Protein A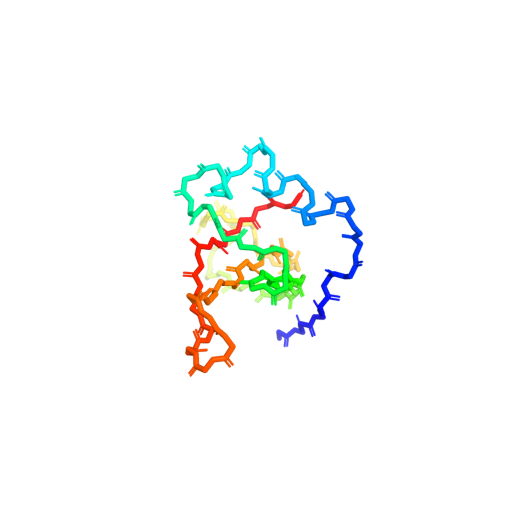F-A0A8S0YJE9-F1 (afdb_monomer_lite)

pLDDT: mean 92.01, std 4.86, range [63.66, 97.88]

Sequence (78 aa):
MEKSEDRRPSQKEVYMKYGRGIITHAKAENIKIYKVEYTVEYKKDGVGPEDSGKDIKWCTLIRKDKNSPWLIDEIGEG

Secondary structure (DSSP, 8-state):
-EEEE---HHHHHHHHHHSTHHHH---GGGEEEEEEEEEE--SSTT-SSS-SEEEEEEEEEE-SSTTSPPEEEEEE--

Foldseek 3Di:
DDKDWDPDVVVLVCCCPPNCVVVVVADSVFKIKMKDKDFDDDPDAPPDPDGGGIDIWIWIWGAPDPPGDTDTPDIGHD

Radius of gyration: 14.45 Å; chains: 1; bounding box: 28×23×39 Å

Structure (mmCIF, N/CA/C/O backbone):
data_AF-A0A8S0YJE9-F1
#
_entry.id   AF-A0A8S0YJE9-F1
#
loop_
_atom_site.group_PDB
_atom_site.id
_atom_site.type_symbol
_atom_site.label_atom_id
_atom_site.label_alt_id
_atom_site.label_comp_id
_atom_site.label_asym_id
_atom_site.label_entity_id
_atom_site.label_seq_id
_atom_site.pdbx_PDB_ins_code
_atom_site.Cartn_x
_atom_site.Cartn_y
_atom_site.Cartn_z
_atom_site.occupancy
_atom_site.B_iso_or_equiv
_atom_site.auth_seq_id
_atom_site.auth_comp_id
_atom_site.auth_asym_id
_atom_site.auth_atom_id
_atom_site.pdbx_PDB_model_num
ATOM 1 N N . MET A 1 1 ? 8.471 -10.031 -7.408 1.00 78.38 1 MET A N 1
ATOM 2 C CA . MET A 1 1 ? 7.712 -9.056 -6.603 1.00 78.38 1 MET A CA 1
ATOM 3 C C . MET A 1 1 ? 7.966 -9.356 -5.144 1.00 78.38 1 MET A C 1
ATOM 5 O O . MET A 1 1 ? 7.651 -10.453 -4.694 1.00 78.38 1 MET A O 1
ATOM 9 N N . GLU A 1 2 ? 8.555 -8.405 -4.438 1.00 88.06 2 GLU A N 1
ATOM 10 C CA . GLU A 1 2 ? 8.761 -8.457 -2.996 1.00 88.06 2 GLU A CA 1
ATOM 11 C C . GLU A 1 2 ? 7.824 -7.445 -2.335 1.00 88.06 2 GLU A C 1
ATOM 13 O O . GLU A 1 2 ? 7.573 -6.373 -2.881 1.00 88.06 2 GLU A O 1
ATOM 18 N N . LYS A 1 3 ? 7.257 -7.793 -1.179 1.00 87.62 3 LYS A N 1
ATOM 19 C CA . LYS A 1 3 ? 6.423 -6.868 -0.411 1.00 87.62 3 LYS A CA 1
ATOM 20 C C . LYS A 1 3 ? 6.830 -6.870 1.049 1.00 87.62 3 LYS A C 1
ATOM 22 O O . LYS A 1 3 ? 7.015 -7.928 1.648 1.00 87.62 3 LYS A O 1
ATOM 27 N N . SER A 1 4 ? 6.883 -5.685 1.633 1.00 94.69 4 SER A N 1
ATOM 28 C CA . SER A 1 4 ? 7.129 -5.488 3.058 1.00 94.69 4 SER A CA 1
ATOM 29 C C . SER A 1 4 ? 6.104 -4.509 3.624 1.00 94.69 4 SER A C 1
ATOM 31 O O . SER A 1 4 ? 5.673 -3.577 2.948 1.00 94.69 4 SER A O 1
ATOM 33 N N . GLU A 1 5 ? 5.631 -4.763 4.844 1.00 93.69 5 GLU A N 1
ATOM 34 C CA . GLU A 1 5 ? 4.704 -3.842 5.507 1.00 93.69 5 GLU A CA 1
ATOM 35 C C . GLU A 1 5 ? 5.459 -2.574 5.917 1.00 93.69 5 GLU A C 1
ATOM 37 O O . GLU A 1 5 ? 6.453 -2.646 6.643 1.00 93.69 5 GLU A O 1
ATOM 42 N N . ASP A 1 6 ? 4.972 -1.416 5.477 1.00 91.62 6 ASP A N 1
ATOM 43 C CA . ASP A 1 6 ? 5.512 -0.119 5.852 1.00 91.62 6 ASP A CA 1
ATOM 44 C C . ASP A 1 6 ? 4.971 0.275 7.227 1.00 91.62 6 ASP A C 1
ATOM 46 O O . ASP A 1 6 ? 3.821 0.686 7.397 1.00 91.62 6 ASP A O 1
ATOM 50 N N . ARG A 1 7 ? 5.816 0.094 8.240 1.00 91.56 7 ARG A N 1
ATOM 51 C CA . ARG A 1 7 ? 5.472 0.350 9.643 1.00 91.56 7 ARG A CA 1
ATOM 52 C C . ARG A 1 7 ? 5.782 1.777 10.085 1.00 91.56 7 ARG A C 1
ATOM 54 O O . ARG A 1 7 ? 5.629 2.078 11.268 1.00 91.56 7 ARG A O 1
ATOM 61 N N . ARG A 1 8 ? 6.231 2.653 9.179 1.00 90.88 8 ARG A N 1
ATOM 62 C CA . ARG A 1 8 ? 6.533 4.049 9.516 1.00 90.88 8 ARG A CA 1
ATOM 63 C C . ARG A 1 8 ? 5.231 4.776 9.875 1.00 90.88 8 ARG A C 1
ATOM 65 O O . ARG A 1 8 ? 4.331 4.837 9.034 1.00 90.88 8 ARG A O 1
ATOM 72 N N . PRO A 1 9 ? 5.113 5.366 11.082 1.00 87.06 9 PRO A N 1
ATOM 73 C CA . PRO A 1 9 ? 3.908 6.099 11.472 1.00 87.06 9 PRO A CA 1
ATOM 74 C C . PRO A 1 9 ? 3.568 7.229 10.497 1.00 87.06 9 PRO A C 1
ATOM 76 O O . PRO A 1 9 ? 2.403 7.404 10.153 1.00 87.06 9 PRO A O 1
ATOM 79 N N . SER A 1 10 ? 4.593 7.913 9.972 1.00 89.88 10 SER A N 1
ATOM 80 C CA . SER A 1 10 ? 4.451 8.998 8.997 1.00 89.88 10 SER A CA 1
ATOM 81 C C . SER A 1 10 ? 3.658 8.584 7.761 1.00 89.88 10 SER A C 1
ATOM 83 O O . SER A 1 10 ? 2.828 9.355 7.298 1.00 89.88 10 SER A O 1
ATOM 85 N N . GLN A 1 11 ? 3.843 7.361 7.258 1.00 89.19 11 GLN A N 1
ATOM 86 C CA . GLN A 1 11 ? 3.184 6.934 6.026 1.00 89.19 11 GLN A CA 1
ATOM 87 C C . GLN A 1 11 ? 1.702 6.663 6.228 1.00 89.19 11 GLN A C 1
ATOM 89 O O . GLN A 1 11 ? 0.863 7.050 5.414 1.00 89.19 11 GLN A O 1
ATOM 94 N N . LYS A 1 12 ? 1.364 6.081 7.380 1.00 89.94 12 LYS A N 1
ATOM 95 C CA . LYS A 1 12 ? -0.030 5.925 7.781 1.00 89.94 12 LYS A CA 1
ATOM 96 C C . LYS A 1 12 ? -0.682 7.283 8.044 1.00 89.94 12 LYS A C 1
ATOM 98 O O . LYS A 1 12 ? -1.814 7.497 7.623 1.00 89.94 12 LYS A O 1
ATOM 103 N N . GLU A 1 13 ? 0.029 8.206 8.690 1.00 91.38 13 GLU A N 1
ATOM 104 C CA . GLU A 1 13 ? -0.467 9.562 8.927 1.00 91.38 13 GLU A CA 1
ATOM 105 C C . GLU A 1 13 ? -0.721 10.336 7.635 1.00 91.38 13 GLU A C 1
ATOM 107 O O . GLU A 1 13 ? -1.752 10.998 7.539 1.00 91.38 13 GLU A O 1
ATOM 112 N N . VAL A 1 14 ? 0.170 10.238 6.643 1.00 90.81 14 VAL A N 1
ATOM 113 C CA . VAL A 1 14 ? -0.002 10.900 5.343 1.00 90.81 14 VAL A CA 1
ATOM 114 C C . VAL A 1 14 ? -1.257 10.388 4.643 1.00 90.81 14 VAL A C 1
ATOM 116 O O . VAL A 1 14 ? -2.113 11.192 4.278 1.00 90.81 14 VAL A O 1
ATOM 119 N N . TYR A 1 15 ? -1.436 9.068 4.549 1.00 91.56 15 TYR A N 1
ATOM 120 C CA . TYR A 1 15 ? -2.656 8.486 3.983 1.00 91.56 15 TYR A CA 1
ATOM 121 C C . TYR A 1 15 ? -3.920 8.948 4.730 1.00 91.56 15 TYR A C 1
ATOM 123 O O . TYR A 1 15 ? -4.920 9.308 4.106 1.00 91.56 15 TYR A O 1
ATOM 131 N N . MET A 1 16 ? -3.878 8.972 6.069 1.00 92.19 16 MET A N 1
ATOM 132 C CA . MET A 1 16 ? -5.022 9.357 6.902 1.00 92.19 16 MET A CA 1
ATOM 133 C C . MET A 1 16 ? -5.387 10.841 6.788 1.00 92.19 16 MET A C 1
ATOM 135 O O . MET A 1 16 ? -6.571 11.167 6.766 1.00 92.19 16 MET A O 1
ATOM 139 N N . LYS A 1 17 ? -4.390 11.734 6.756 1.00 92.56 17 LYS A N 1
ATOM 140 C CA . LYS A 1 17 ? -4.587 13.193 6.816 1.00 92.56 17 LYS A CA 1
ATOM 141 C C . LYS A 1 17 ? -4.696 13.856 5.449 1.00 92.56 17 L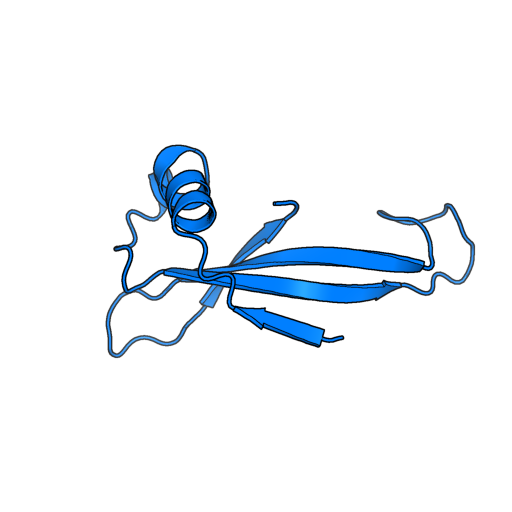YS A C 1
ATOM 143 O O . LYS A 1 17 ? -5.355 14.885 5.352 1.00 92.56 17 LYS A O 1
ATOM 148 N N . TYR A 1 18 ? -4.030 13.306 4.437 1.00 90.00 18 TYR A N 1
ATOM 149 C CA . TYR A 1 18 ? -3.872 13.940 3.125 1.00 90.00 18 TYR A CA 1
ATOM 150 C C . TYR A 1 18 ? -4.306 13.042 1.959 1.00 90.00 18 TYR A C 1
ATOM 152 O O . TYR A 1 18 ? -4.515 13.546 0.861 1.00 90.00 18 TYR A O 1
ATOM 160 N N . GLY A 1 19 ? -4.458 11.734 2.185 1.00 88.81 19 GLY A N 1
ATOM 161 C CA . GLY A 1 19 ? -4.891 10.773 1.171 1.00 88.81 19 GLY A CA 1
ATOM 162 C C . GLY A 1 19 ? -6.370 10.397 1.270 1.00 88.81 19 GLY A C 1
ATOM 163 O O . GLY A 1 19 ? -7.204 11.099 1.850 1.00 88.81 19 GLY A O 1
ATOM 164 N N . ARG A 1 20 ? -6.705 9.217 0.738 1.00 91.00 20 ARG A N 1
ATOM 165 C CA . ARG A 1 20 ? -8.074 8.672 0.761 1.00 91.00 20 ARG A CA 1
ATOM 166 C C . ARG A 1 20 ? -8.582 8.320 2.163 1.00 91.00 20 ARG A C 1
ATOM 168 O O . ARG A 1 20 ? -9.782 8.100 2.346 1.00 91.00 20 ARG A O 1
ATOM 175 N N . GLY A 1 21 ? -7.720 8.342 3.181 1.00 90.19 21 GLY A N 1
ATOM 176 C CA . GLY A 1 21 ? -8.114 8.228 4.584 1.00 90.19 21 GLY A CA 1
ATOM 177 C C . GLY A 1 21 ? -9.145 9.272 5.028 1.00 90.19 21 GLY A C 1
ATOM 178 O O . GLY A 1 21 ? -10.007 8.960 5.851 1.00 90.19 21 GLY A O 1
ATOM 179 N N . ILE A 1 22 ? -9.131 10.462 4.413 1.00 92.00 22 ILE A N 1
ATOM 180 C CA . ILE A 1 22 ? -10.116 11.530 4.655 1.00 92.00 22 ILE A CA 1
ATOM 181 C C . ILE A 1 22 ? -11.529 11.094 4.239 1.00 92.00 22 ILE A C 1
ATOM 183 O O . ILE A 1 22 ? -12.503 11.531 4.840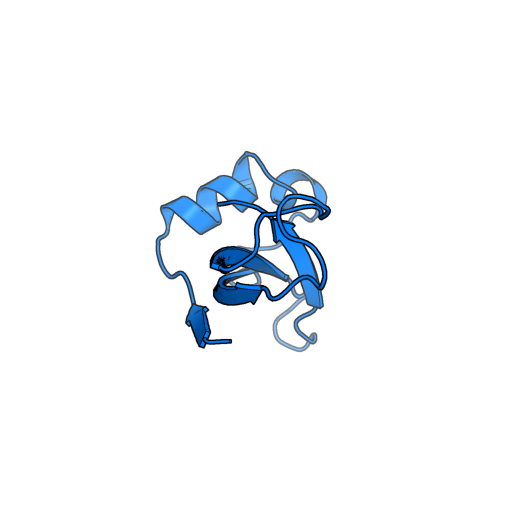 1.00 92.00 22 ILE A O 1
ATOM 187 N N . ILE A 1 23 ? -11.643 10.227 3.228 1.00 92.06 23 ILE A N 1
ATOM 188 C CA . ILE A 1 23 ? -12.917 9.757 2.666 1.00 92.06 23 ILE A CA 1
ATOM 189 C C . ILE A 1 23 ? -13.355 8.451 3.336 1.00 92.06 23 ILE A C 1
ATOM 191 O O . ILE A 1 23 ? -14.531 8.253 3.627 1.00 92.06 23 ILE A O 1
ATOM 195 N N . THR A 1 24 ? -12.412 7.535 3.574 1.00 90.06 24 THR A N 1
ATOM 196 C CA . THR A 1 24 ? -12.719 6.202 4.121 1.00 90.06 24 THR A CA 1
ATOM 197 C C . THR A 1 24 ? -13.020 6.228 5.616 1.00 90.06 24 THR A C 1
ATOM 199 O O . THR A 1 24 ? -13.689 5.322 6.115 1.00 90.06 24 THR A O 1
ATOM 202 N N . HIS A 1 25 ? -12.512 7.232 6.342 1.00 89.56 25 HIS A N 1
ATOM 203 C CA . HIS A 1 25 ? -12.610 7.354 7.802 1.00 89.56 25 HIS A CA 1
ATOM 204 C C . HIS A 1 25 ? -12.168 6.084 8.556 1.00 89.56 25 HIS A C 1
ATOM 206 O O .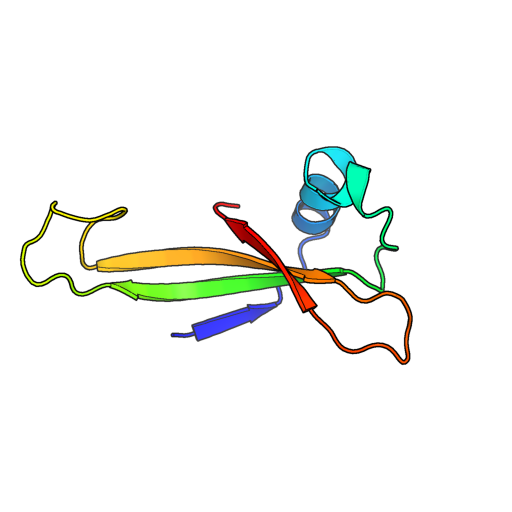 HIS A 1 25 ? -12.597 5.823 9.685 1.00 89.56 25 HIS A O 1
ATOM 212 N N . ALA A 1 26 ? -11.314 5.267 7.930 1.00 90.31 26 ALA A N 1
ATOM 213 C CA . ALA A 1 26 ? -10.829 4.030 8.514 1.00 90.31 26 ALA A CA 1
ATOM 214 C C . ALA A 1 26 ? -9.950 4.327 9.738 1.00 90.31 26 ALA A C 1
ATOM 216 O O . ALA A 1 26 ? -9.114 5.231 9.735 1.00 90.31 26 ALA A O 1
ATOM 217 N N . LYS A 1 27 ? -10.120 3.534 10.799 1.00 92.38 27 LYS A N 1
ATOM 218 C CA . LYS A 1 27 ? -9.262 3.618 11.988 1.00 92.38 27 LYS A CA 1
ATOM 219 C C . LYS A 1 27 ? -7.851 3.135 11.665 1.00 92.38 27 LYS A C 1
ATOM 221 O O . LYS A 1 27 ? -7.675 2.240 10.840 1.00 92.38 27 LYS A O 1
ATOM 226 N N . ALA A 1 28 ? -6.851 3.653 12.373 1.00 92.56 28 ALA A N 1
ATOM 227 C CA . ALA A 1 28 ? -5.448 3.308 12.145 1.00 92.56 28 ALA A CA 1
ATOM 228 C C . ALA A 1 28 ? -5.156 1.796 12.264 1.00 92.56 28 ALA A C 1
ATOM 230 O O . ALA A 1 28 ? -4.332 1.273 11.506 1.00 92.56 28 ALA A O 1
ATOM 231 N N . GLU A 1 29 ? -5.837 1.071 13.165 1.00 94.44 29 GLU A N 1
ATOM 232 C CA . GLU A 1 29 ? -5.714 -0.394 13.290 1.00 94.44 29 GLU A CA 1
ATOM 233 C C . GLU A 1 29 ? -6.338 -1.185 12.125 1.00 94.44 29 GLU A C 1
ATOM 235 O O . GLU A 1 29 ? -6.113 -2.389 11.976 1.00 94.44 29 GLU A O 1
ATOM 240 N N . ASN A 1 30 ? -7.127 -0.505 11.298 1.00 95.88 30 ASN A N 1
ATOM 241 C CA . ASN A 1 30 ? -7.797 -1.038 10.121 1.00 95.88 30 ASN A CA 1
ATOM 242 C C . ASN A 1 30 ? -7.162 -0.540 8.819 1.00 95.88 30 ASN A C 1
ATOM 244 O O . ASN A 1 30 ? -7.769 -0.677 7.761 1.00 95.88 30 ASN A O 1
ATOM 248 N N . ILE A 1 31 ? -5.943 0.000 8.900 1.00 95.25 31 ILE A N 1
ATOM 249 C CA . ILE A 1 31 ? -5.132 0.425 7.760 1.00 95.25 31 ILE A CA 1
ATOM 250 C C . ILE A 1 31 ? -3.796 -0.317 7.810 1.00 95.25 31 ILE A C 1
ATOM 252 O O . ILE A 1 31 ? -3.109 -0.317 8.840 1.00 95.25 31 ILE A O 1
ATOM 256 N N . LYS A 1 32 ? -3.402 -0.906 6.683 1.00 95.94 32 LYS A N 1
ATOM 257 C CA . LYS A 1 32 ? -2.053 -1.425 6.440 1.00 95.94 32 LYS A CA 1
ATOM 258 C C . LYS A 1 32 ? -1.515 -0.827 5.156 1.00 95.94 32 LYS A C 1
ATOM 260 O O . LYS A 1 32 ? -2.253 -0.709 4.189 1.00 95.94 32 LYS A O 1
ATOM 265 N N . ILE A 1 33 ? -0.234 -0.498 5.143 1.00 95.56 33 ILE A N 1
ATOM 266 C CA . ILE A 1 33 ? 0.444 0.007 3.954 1.00 95.56 33 ILE A CA 1
ATOM 267 C C . ILE A 1 33 ? 1.596 -0.945 3.666 1.00 95.56 33 ILE A C 1
ATOM 269 O O . ILE A 1 33 ? 2.332 -1.321 4.576 1.00 95.56 33 ILE A O 1
ATOM 273 N N . TYR A 1 34 ? 1.727 -1.373 2.418 1.00 95.88 34 TYR A N 1
ATOM 274 C CA . TYR A 1 34 ? 2.814 -2.228 1.965 1.00 95.88 34 TYR A CA 1
ATOM 275 C C . TYR A 1 34 ? 3.635 -1.495 0.922 1.00 95.88 34 TYR A C 1
ATOM 277 O O . TYR A 1 34 ? 3.074 -0.989 -0.046 1.00 95.88 34 TYR A O 1
ATOM 285 N N . LYS A 1 35 ? 4.955 -1.500 1.092 1.00 95.44 35 LYS A N 1
ATOM 286 C CA . LYS A 1 35 ? 5.885 -1.188 0.013 1.00 95.44 35 LYS A CA 1
ATOM 287 C C . LYS A 1 35 ? 6.023 -2.439 -0.850 1.00 95.44 35 LYS A C 1
ATOM 289 O O . LYS A 1 35 ? 6.309 -3.521 -0.329 1.00 95.44 35 LYS A O 1
ATOM 294 N N . VAL A 1 36 ? 5.782 -2.300 -2.144 1.00 95.00 36 VAL A N 1
ATOM 295 C CA . VAL A 1 36 ? 5.836 -3.381 -3.127 1.00 95.00 36 VAL A CA 1
ATOM 296 C C . VAL A 1 36 ? 6.919 -3.044 -4.132 1.00 95.00 36 VAL A C 1
ATOM 298 O O . VAL A 1 36 ? 6.809 -2.052 -4.842 1.00 95.00 36 VAL A O 1
ATOM 301 N N . GLU A 1 37 ? 7.950 -3.877 -4.187 1.00 95.38 37 GLU A N 1
ATOM 302 C CA . GLU A 1 37 ? 9.043 -3.762 -5.146 1.00 95.38 37 GLU A CA 1
ATOM 303 C C . GLU A 1 37 ? 8.849 -4.810 -6.245 1.00 95.38 37 GLU A C 1
ATOM 305 O O . GLU A 1 37 ? 8.621 -6.002 -5.984 1.00 95.38 37 GLU A O 1
ATOM 310 N N . TYR A 1 38 ? 8.905 -4.375 -7.497 1.00 94.38 38 TYR A N 1
ATOM 311 C CA . TYR A 1 38 ? 8.677 -5.236 -8.649 1.00 94.38 38 TYR A CA 1
ATOM 312 C C . TYR A 1 38 ? 9.576 -4.847 -9.816 1.00 94.38 38 TYR A C 1
ATOM 314 O O . TYR A 1 38 ? 10.262 -3.828 -9.801 1.00 94.38 38 TYR A O 1
ATOM 322 N N . THR A 1 39 ? 9.629 -5.736 -10.802 1.00 95.12 39 THR A N 1
ATOM 323 C CA . THR A 1 39 ? 10.352 -5.510 -12.047 1.00 95.12 39 THR A CA 1
ATOM 324 C C . THR A 1 39 ? 9.342 -5.491 -13.172 1.00 95.12 39 THR A C 1
ATOM 326 O O . THR A 1 39 ? 8.489 -6.378 -13.247 1.00 95.12 39 THR A O 1
ATOM 329 N N . VAL A 1 40 ? 9.430 -4.463 -14.002 1.00 93.19 40 VAL A N 1
ATOM 330 C CA . VAL A 1 40 ? 8.576 -4.250 -15.158 1.00 93.19 40 VAL A CA 1
ATOM 331 C C . VAL A 1 40 ? 9.370 -4.541 -16.410 1.00 93.19 40 VAL A C 1
ATOM 333 O O . VAL A 1 40 ? 10.492 -4.066 -16.574 1.00 93.19 40 VAL A O 1
ATOM 336 N N . GLU A 1 41 ? 8.778 -5.334 -17.291 1.00 92.75 41 GLU A N 1
ATOM 337 C CA . GLU A 1 41 ? 9.382 -5.722 -18.557 1.00 92.75 41 GLU A CA 1
ATOM 338 C C . GLU A 1 41 ? 8.381 -5.441 -19.678 1.00 92.75 41 GLU A C 1
ATOM 340 O O . GLU A 1 41 ? 7.487 -6.245 -19.960 1.00 92.75 41 GLU A O 1
ATOM 345 N N . TYR A 1 42 ? 8.504 -4.274 -20.314 1.00 92.38 42 TYR A N 1
ATOM 346 C CA . TYR A 1 42 ? 7.714 -3.951 -21.498 1.00 92.38 42 TYR A CA 1
ATOM 347 C C . TYR A 1 42 ? 8.398 -4.462 -22.766 1.00 92.38 42 TYR A C 1
ATOM 349 O O . TYR A 1 42 ? 9.619 -4.487 -22.887 1.00 92.38 42 TYR A O 1
ATOM 357 N N . LYS A 1 43 ? 7.593 -4.829 -23.773 1.00 92.38 43 LYS A N 1
ATOM 358 C CA . LYS A 1 43 ? 8.114 -5.268 -25.083 1.00 92.38 43 LYS A CA 1
ATOM 359 C C . LYS A 1 43 ? 8.920 -4.179 -25.794 1.00 92.38 43 LYS A C 1
ATOM 361 O O . LYS A 1 43 ? 9.796 -4.492 -26.593 1.00 92.38 43 LYS A O 1
ATOM 366 N N . LYS A 1 44 ? 8.569 -2.915 -25.556 1.00 93.00 44 LYS A N 1
ATOM 367 C CA . LYS A 1 44 ? 9.277 -1.744 -26.057 1.00 93.00 44 LYS A CA 1
ATOM 368 C C . LYS A 1 44 ? 9.429 -0.767 -24.904 1.00 93.00 44 LYS A C 1
ATOM 370 O O . LYS A 1 44 ? 8.428 -0.297 -24.370 1.00 93.00 44 LYS A O 1
ATOM 375 N N . ASP A 1 45 ? 10.672 -0.490 -24.551 1.00 90.12 45 ASP A N 1
ATOM 376 C CA . ASP A 1 45 ? 10.984 0.438 -23.476 1.00 90.12 45 ASP A CA 1
ATOM 377 C C . ASP A 1 45 ? 10.567 1.876 -23.824 1.00 90.12 45 ASP A C 1
ATOM 379 O O . ASP A 1 45 ? 10.496 2.241 -25.006 1.00 90.12 45 ASP A O 1
ATOM 383 N N . GLY A 1 46 ? 10.220 2.664 -22.804 1.00 86.50 46 GLY A N 1
ATOM 384 C CA . GLY A 1 46 ? 9.650 4.008 -22.956 1.00 86.50 46 GLY A CA 1
ATOM 385 C C . GLY A 1 46 ? 8.236 4.048 -23.558 1.00 86.50 46 GLY A C 1
ATOM 386 O O . GLY A 1 46 ? 7.749 5.115 -23.931 1.00 86.50 46 GLY A O 1
ATOM 387 N N . VAL A 1 47 ? 7.568 2.895 -23.702 1.00 87.25 47 VAL A N 1
ATOM 388 C CA . VAL A 1 47 ? 6.178 2.786 -24.175 1.00 87.25 47 VAL A CA 1
ATOM 389 C C . VAL A 1 47 ? 5.348 2.051 -23.121 1.00 87.25 47 VAL A C 1
ATOM 391 O O . VAL A 1 47 ? 4.975 0.889 -23.285 1.00 87.25 47 VAL A O 1
ATOM 394 N N . GLY A 1 48 ? 5.074 2.752 -22.021 1.00 87.31 48 GLY A N 1
ATOM 395 C CA . GLY A 1 48 ? 4.312 2.266 -20.875 1.00 87.31 48 GLY A CA 1
ATOM 396 C C . GLY A 1 48 ? 4.002 3.390 -19.876 1.00 87.31 48 GLY A C 1
ATOM 397 O O . GLY A 1 48 ? 4.420 4.529 -20.089 1.00 87.31 48 GLY A O 1
ATOM 398 N N . PRO A 1 49 ? 3.237 3.098 -18.810 1.00 86.81 49 PRO A N 1
ATOM 399 C CA . PRO A 1 49 ? 3.021 4.026 -17.696 1.00 86.81 49 PRO A CA 1
ATOM 400 C C . PRO A 1 49 ? 4.288 4.282 -16.859 1.00 86.81 49 PRO A C 1
ATOM 402 O O . PRO A 1 49 ? 4.360 5.294 -16.171 1.00 86.81 49 PRO A O 1
ATOM 405 N N . GLU A 1 50 ? 5.265 3.379 -16.925 1.00 89.38 50 GLU A N 1
ATOM 406 C CA . GLU A 1 50 ? 6.588 3.464 -16.300 1.00 89.38 50 GLU A CA 1
ATOM 407 C C . GLU A 1 50 ? 7.632 2.876 -17.273 1.00 89.38 50 GLU A C 1
ATOM 409 O O . GLU A 1 50 ? 7.256 2.235 -18.262 1.00 89.38 50 GLU A O 1
ATOM 414 N N . ASP A 1 51 ? 8.923 3.104 -17.033 1.00 91.81 51 ASP A N 1
ATOM 415 C CA . ASP A 1 51 ? 9.996 2.480 -17.820 1.00 91.81 51 ASP A CA 1
ATOM 416 C C . ASP A 1 51 ? 10.214 1.019 -17.399 1.00 91.81 51 ASP A C 1
ATOM 418 O O . ASP A 1 51 ? 9.839 0.594 -16.302 1.00 91.81 51 ASP A O 1
ATOM 422 N N . SER A 1 52 ? 10.840 0.222 -18.267 1.00 94.62 52 SER A N 1
ATOM 423 C CA . SER A 1 52 ? 11.243 -1.133 -17.883 1.00 94.62 52 SER A CA 1
ATOM 424 C C . SER A 1 52 ? 12.356 -1.066 -16.836 1.00 94.62 52 SER A C 1
ATOM 426 O O . SER A 1 52 ? 13.287 -0.270 -16.939 1.00 94.62 52 SER A O 1
ATOM 428 N N . GLY A 1 53 ? 12.308 -1.941 -15.836 1.00 94.19 53 GLY A N 1
ATOM 429 C CA . GLY A 1 53 ? 13.280 -1.939 -14.747 1.00 94.19 53 GLY A CA 1
ATOM 430 C C . GLY A 1 53 ? 12.648 -2.195 -13.390 1.00 94.19 53 GLY A C 1
ATOM 431 O O . GLY A 1 53 ? 11.581 -2.793 -13.290 1.00 94.19 53 GLY A O 1
ATOM 432 N N . LYS A 1 54 ? 13.353 -1.806 -12.325 1.00 95.12 54 LYS A N 1
ATOM 433 C CA . LYS A 1 54 ? 12.855 -1.936 -10.952 1.00 95.12 54 LYS A CA 1
ATOM 434 C C . LYS A 1 54 ? 12.006 -0.725 -10.602 1.00 95.12 54 LYS A C 1
ATOM 436 O O . LYS A 1 54 ? 12.499 0.392 -10.713 1.00 95.12 54 LYS A O 1
ATOM 441 N N . ASP A 1 55 ? 10.810 -0.973 -10.090 1.00 93.44 55 ASP A N 1
ATOM 442 C CA . ASP A 1 55 ? 9.924 0.068 -9.581 1.00 93.44 55 ASP A CA 1
ATOM 443 C C . ASP A 1 55 ? 9.338 -0.329 -8.215 1.00 93.44 55 ASP A C 1
ATOM 445 O O . ASP A 1 55 ? 9.468 -1.467 -7.735 1.00 93.44 55 ASP A O 1
ATOM 449 N N . ILE A 1 56 ? 8.753 0.659 -7.547 1.00 94.19 56 ILE A N 1
ATOM 450 C CA . ILE A 1 56 ? 8.225 0.617 -6.200 1.00 94.19 56 ILE A CA 1
ATOM 451 C C . ILE A 1 56 ? 6.860 1.297 -6.197 1.00 94.19 56 ILE A C 1
ATOM 453 O O . ILE A 1 56 ? 6.717 2.457 -6.574 1.00 94.19 56 ILE A O 1
ATOM 457 N N . LYS A 1 57 ? 5.860 0.609 -5.649 1.00 93.62 57 LYS A N 1
ATOM 458 C CA . LYS A 1 57 ? 4.561 1.210 -5.327 1.00 93.62 57 LYS A CA 1
ATOM 459 C C . LYS A 1 57 ? 4.205 0.961 -3.873 1.00 93.62 57 LYS A C 1
ATOM 461 O O . LYS A 1 57 ? 4.645 -0.012 -3.257 1.00 93.62 57 LYS A O 1
ATOM 466 N N . TRP A 1 58 ? 3.365 1.830 -3.333 1.00 94.19 58 TRP A N 1
ATOM 467 C CA . TRP A 1 58 ? 2.717 1.628 -2.048 1.00 94.19 58 TRP A CA 1
ATOM 468 C C . TRP A 1 58 ? 1.292 1.143 -2.276 1.00 94.19 58 TRP A C 1
ATOM 470 O O . TRP A 1 58 ? 0.551 1.696 -3.082 1.00 94.19 58 TRP A O 1
ATOM 480 N N . CYS A 1 59 ? 0.918 0.083 -1.566 1.00 95.56 59 CYS A N 1
ATOM 481 C CA . CYS A 1 59 ? -0.422 -0.486 -1.584 1.00 95.56 59 CYS A CA 1
ATOM 482 C C . CYS A 1 59 ? -1.054 -0.322 -0.203 1.00 95.56 59 CYS A C 1
ATOM 484 O O . CYS A 1 59 ? -0.569 -0.892 0.783 1.00 95.56 59 CYS A O 1
ATOM 486 N N . THR A 1 60 ? -2.136 0.449 -0.137 1.00 95.75 60 THR A N 1
ATOM 487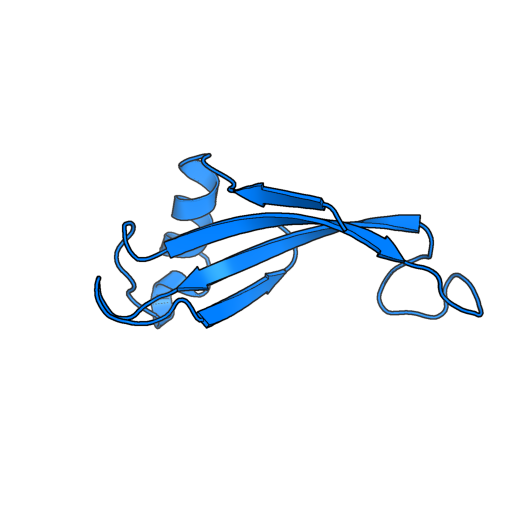 C CA . THR A 1 60 ? -2.905 0.669 1.085 1.00 95.75 60 THR A CA 1
ATOM 488 C C . THR A 1 60 ? -4.090 -0.284 1.128 1.00 95.75 60 THR A C 1
ATOM 490 O O . THR A 1 60 ? -4.962 -0.283 0.258 1.00 95.75 60 THR A O 1
ATOM 493 N N . LEU A 1 61 ? -4.127 -1.097 2.178 1.00 96.31 61 LEU A N 1
ATOM 494 C CA . LEU A 1 61 ? -5.213 -2.008 2.496 1.00 96.31 61 LEU A CA 1
ATOM 495 C C . LEU A 1 61 ? -6.050 -1.439 3.639 1.00 96.31 61 LEU A C 1
ATOM 497 O O . LEU A 1 61 ? -5.510 -1.051 4.681 1.00 96.31 61 LEU A O 1
ATOM 501 N N . ILE A 1 62 ? -7.369 -1.490 3.483 1.00 96.62 62 ILE A N 1
ATOM 502 C CA . ILE A 1 62 ? -8.338 -1.128 4.518 1.00 96.62 62 ILE A CA 1
ATOM 503 C C . ILE A 1 62 ? -9.241 -2.310 4.859 1.00 96.62 62 ILE A C 1
ATOM 505 O O . ILE A 1 62 ? -9.448 -3.220 4.057 1.00 96.62 62 ILE A O 1
ATOM 509 N N . ARG A 1 63 ? -9.823 -2.286 6.055 1.00 96.88 63 ARG A N 1
ATOM 510 C CA . ARG A 1 63 ? -10.942 -3.159 6.428 1.00 96.88 63 ARG A CA 1
ATOM 511 C C . ARG A 1 63 ? -11.965 -2.377 7.239 1.00 96.88 63 ARG A C 1
ATOM 513 O O . ARG A 1 63 ? -11.620 -1.416 7.919 1.00 96.88 63 ARG A O 1
ATOM 520 N N . LYS A 1 64 ? -13.224 -2.805 7.214 1.00 94.00 64 LYS A N 1
ATOM 521 C CA . LYS A 1 64 ? -14.284 -2.143 7.987 1.00 94.00 64 LYS A CA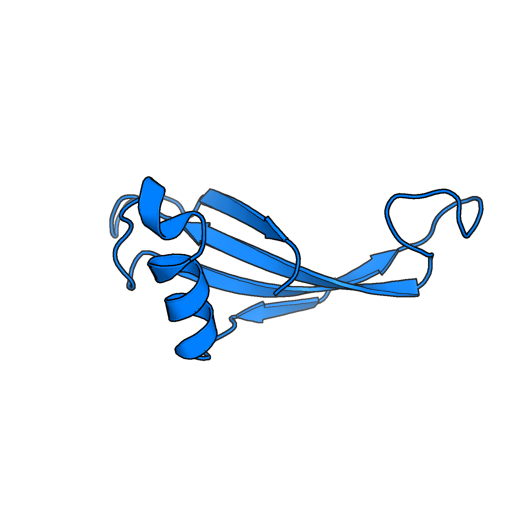 1
ATOM 522 C C . LYS A 1 64 ? -14.086 -2.317 9.499 1.00 94.00 64 LYS A C 1
ATOM 524 O O . LYS A 1 64 ? -14.170 -1.356 10.258 1.00 94.00 64 LYS A O 1
ATOM 529 N N . ASP A 1 65 ? -13.787 -3.538 9.931 1.00 94.94 65 ASP A N 1
ATOM 530 C CA . ASP A 1 65 ? -13.579 -3.908 11.333 1.00 94.94 65 ASP A CA 1
ATOM 531 C C . ASP A 1 65 ? -12.650 -5.128 11.461 1.00 94.94 65 ASP A C 1
ATOM 533 O O . ASP A 1 65 ? -12.159 -5.662 10.466 1.00 94.94 65 ASP A O 1
ATOM 537 N N . LYS A 1 66 ? -12.413 -5.591 12.697 1.00 95.44 66 LYS A N 1
ATOM 538 C CA . LYS A 1 66 ? -11.485 -6.694 12.991 1.00 95.44 66 LYS A CA 1
ATOM 539 C C . LYS A 1 66 ? -11.843 -8.035 12.335 1.00 95.44 66 LYS A C 1
ATOM 541 O O . LYS A 1 66 ? -10.945 -8.861 12.189 1.00 95.44 66 LYS A O 1
ATOM 546 N N . ASN A 1 67 ? -13.107 -8.232 11.960 1.00 96.56 67 ASN A N 1
ATOM 547 C CA . ASN A 1 67 ? -13.624 -9.469 11.370 1.00 96.56 67 ASN A CA 1
ATOM 548 C C . ASN A 1 67 ? -13.783 -9.364 9.845 1.00 96.56 67 ASN A C 1
ATOM 550 O O . ASN A 1 67 ? -14.067 -10.357 9.183 1.00 96.56 67 ASN A O 1
ATOM 554 N N . SER A 1 68 ? -13.615 -8.166 9.290 1.00 96.62 68 SER A N 1
ATOM 555 C CA . SER A 1 68 ? -13.732 -7.915 7.861 1.00 96.62 68 SER A CA 1
ATOM 556 C C . SER A 1 68 ? -12.437 -8.273 7.120 1.00 96.62 68 SER A C 1
ATOM 558 O O . SER A 1 68 ? -11.343 -8.100 7.676 1.00 96.62 68 SER A O 1
ATOM 560 N N . PRO A 1 69 ? -12.527 -8.730 5.858 1.00 97.88 69 PRO A N 1
ATOM 561 C CA . PRO A 1 69 ? -11.349 -8.947 5.030 1.00 97.88 69 PRO A CA 1
ATOM 562 C C . PRO A 1 69 ? -10.626 -7.625 4.753 1.00 97.88 69 PRO A C 1
ATOM 564 O O . PRO A 1 69 ? -11.226 -6.548 4.762 1.00 97.88 69 PRO A O 1
ATOM 567 N N . TRP A 1 70 ? -9.326 -7.725 4.484 1.00 97.69 70 TRP A N 1
ATOM 568 C CA . TRP A 1 70 ? -8.538 -6.613 3.963 1.00 97.69 70 TRP A CA 1
ATOM 569 C C . TRP A 1 70 ? -8.817 -6.448 2.470 1.00 97.69 70 TRP A C 1
ATOM 571 O O . TRP A 1 70 ? -8.723 -7.419 1.721 1.00 97.69 70 TRP A O 1
ATOM 581 N N . LEU A 1 71 ? -9.129 -5.227 2.048 1.00 96.62 71 LEU A N 1
ATOM 582 C CA . LEU A 1 71 ? -9.351 -4.844 0.656 1.00 96.62 71 LEU A CA 1
ATOM 583 C C . LEU A 1 71 ? -8.370 -3.741 0.268 1.00 96.62 71 LEU A C 1
ATOM 585 O O . LEU A 1 71 ? -7.947 -2.965 1.122 1.00 96.62 71 LEU A O 1
ATOM 589 N N . ILE A 1 72 ? -8.011 -3.675 -1.011 1.00 95.81 72 ILE A N 1
ATOM 590 C CA . ILE A 1 72 ? -7.160 -2.608 -1.550 1.00 95.81 72 ILE A CA 1
ATOM 591 C C . ILE A 1 72 ? -8.007 -1.340 -1.651 1.00 95.81 72 ILE A C 1
ATOM 593 O O . ILE A 1 72 ? -9.055 -1.364 -2.292 1.00 95.81 72 ILE A O 1
ATOM 597 N N . ASP A 1 73 ? -7.558 -0.256 -1.022 1.00 95.00 73 ASP A N 1
ATOM 598 C CA . ASP A 1 73 ? -8.147 1.073 -1.224 1.00 95.00 73 ASP A CA 1
ATOM 599 C C . ASP A 1 73 ? -7.362 1.883 -2.256 1.00 95.00 73 ASP A C 1
ATOM 601 O O . ASP A 1 73 ? -7.956 2.570 -3.085 1.00 95.00 73 ASP A O 1
ATOM 605 N N . GLU A 1 74 ? -6.031 1.776 -2.227 1.00 92.25 74 GLU A N 1
ATOM 606 C CA . GLU A 1 74 ? -5.149 2.587 -3.059 1.00 92.25 74 GLU A CA 1
ATOM 607 C C . GLU A 1 74 ? -3.883 1.821 -3.450 1.00 92.25 74 GLU A C 1
ATOM 609 O O . GLU A 1 74 ? -3.306 1.089 -2.642 1.00 92.25 74 GLU A O 1
ATOM 614 N N . ILE A 1 75 ? -3.442 2.028 -4.691 1.00 92.44 75 ILE A N 1
ATOM 615 C CA . ILE A 1 75 ? -2.095 1.703 -5.157 1.00 92.44 75 ILE A CA 1
ATOM 616 C C . ILE A 1 75 ? -1.539 2.980 -5.770 1.00 92.44 75 ILE A C 1
ATOM 618 O O . ILE A 1 75 ? -2.163 3.547 -6.667 1.00 92.44 75 ILE A O 1
ATOM 622 N N . GLY A 1 76 ? -0.386 3.425 -5.292 1.00 87.00 76 GLY A N 1
ATOM 623 C CA . GLY A 1 76 ? 0.178 4.696 -5.715 1.00 87.00 76 GLY A CA 1
ATOM 624 C C . GLY A 1 76 ? 1.653 4.832 -5.394 1.00 87.00 76 GLY A C 1
ATOM 625 O O . GLY A 1 76 ? 2.337 3.874 -5.020 1.00 87.00 76 GLY A O 1
ATOM 626 N N . GLU A 1 77 ? 2.132 6.051 -5.571 1.00 79.12 77 GLU A N 1
ATOM 627 C CA . GLU A 1 77 ? 3.474 6.470 -5.188 1.00 79.12 77 GLU A CA 1
ATOM 628 C C . GLU A 1 77 ? 3.421 7.023 -3.759 1.00 79.12 77 GLU A C 1
ATOM 630 O O . GLU A 1 77 ? 2.417 7.611 -3.354 1.00 79.12 77 GLU A O 1
ATOM 635 N N . GLY A 1 78 ? 4.449 6.718 -2.964 1.00 63.66 78 GLY A N 1
ATOM 636 C CA . GLY A 1 78 ? 4.501 7.013 -1.529 1.00 63.66 78 GLY A CA 1
ATOM 637 C C . GLY A 1 78 ? 5.170 8.333 -1.200 1.00 63.66 78 GLY A C 1
ATOM 638 O O . GLY A 1 78 ? 6.065 8.749 -1.964 1.00 63.66 78 GLY A O 1
#